Protein AF-A0A350XAM0-F1 (afdb_monomer_lite)

Foldseek 3Di:
DDDDDDDPVVVVVVVVVVCVVPHDPVVVVVVPVVDPPDPDPVVVVCCVVQPPHDPVNVVVVVVVVPPDPD

Secondary structure (DSSP, 8-state):
----PPPHHHHHHHHHHHHHHHS-HHHHHHHHHHTT--SS-HHHHHHHHTTT--HHHHHHHHHHHHS---

Sequence (70 aa):
MEAKLPSQQEVIREALAILEKHMEPAKIAMLVSMLPIGEGNYLAIREQLFAGETVDTLVEKVKAYQEPKS

Structure (mmCIF, N/CA/C/O backbone):
data_AF-A0A350XAM0-F1
#
_entry.id   AF-A0A350XAM0-F1
#
loop_
_atom_site.group_PDB
_atom_site.id
_atom_site.type_symbol
_atom_site.label_atom_id
_atom_site.label_alt_id
_atom_site.label_comp_id
_atom_site.label_asym_id
_atom_site.label_entity_id
_atom_site.label_seq_id
_atom_site.pdbx_PDB_ins_code
_atom_site.Cartn_x
_atom_site.Cartn_y
_atom_site.Cartn_z
_atom_site.occupancy
_atom_site.B_iso_or_equiv
_atom_site.auth_seq_id
_atom_site.auth_comp_id
_atom_site.auth_asym_id
_atom_site.auth_atom_id
_atom_site.pdbx_PDB_model_num
ATOM 1 N N . MET A 1 1 ? 15.347 -28.868 -13.201 1.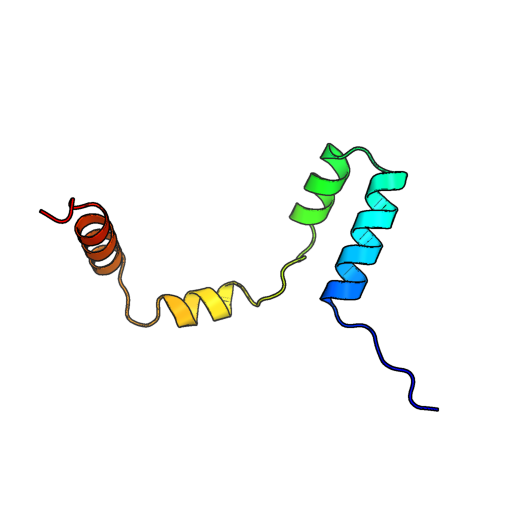00 41.19 1 MET A N 1
ATOM 2 C CA . MET A 1 1 ? 15.763 -27.492 -12.865 1.00 41.19 1 MET A CA 1
ATOM 3 C C . MET A 1 1 ? 14.512 -26.804 -12.349 1.00 41.19 1 MET A C 1
ATOM 5 O O . MET A 1 1 ? 13.599 -26.603 -13.137 1.00 41.19 1 MET A O 1
ATOM 9 N N . GLU A 1 2 ? 14.386 -26.595 -11.039 1.00 50.41 2 GLU A N 1
ATOM 10 C CA . GLU A 1 2 ? 13.223 -25.890 -10.485 1.00 50.41 2 GLU A CA 1
ATOM 11 C C . GLU A 1 2 ? 13.432 -24.391 -10.692 1.00 50.41 2 GLU A C 1
ATOM 13 O O . GLU A 1 2 ? 14.304 -23.782 -10.074 1.00 50.41 2 GLU A O 1
ATOM 18 N N . ALA A 1 3 ? 12.691 -23.803 -11.629 1.00 63.22 3 ALA A N 1
ATOM 19 C CA . ALA A 1 3 ? 12.671 -22.358 -11.787 1.00 63.22 3 ALA A CA 1
ATOM 20 C C . ALA A 1 3 ? 11.919 -21.764 -10.590 1.00 63.22 3 ALA A C 1
ATOM 22 O O . ALA A 1 3 ? 10.723 -22.001 -10.421 1.00 63.22 3 ALA A O 1
ATOM 23 N N . LYS A 1 4 ? 12.625 -21.017 -9.737 1.00 74.94 4 LYS A N 1
ATOM 24 C CA . LYS A 1 4 ? 12.012 -20.299 -8.619 1.00 74.94 4 LYS A CA 1
ATOM 25 C C . LYS A 1 4 ? 11.168 -19.164 -9.199 1.00 74.94 4 LYS A C 1
ATOM 27 O O . LYS A 1 4 ? 11.717 -18.206 -9.739 1.00 74.94 4 LYS A O 1
ATOM 32 N N . LEU A 1 5 ? 9.846 -19.311 -9.149 1.00 79.69 5 LEU A N 1
ATOM 33 C CA . LEU A 1 5 ? 8.927 -18.285 -9.631 1.00 79.69 5 LEU A CA 1
ATOM 34 C C . LEU A 1 5 ? 9.037 -17.050 -8.716 1.00 79.69 5 LEU A C 1
ATOM 36 O O . LEU A 1 5 ? 8.979 -17.221 -7.494 1.00 79.69 5 LEU A O 1
ATOM 40 N N . PRO A 1 6 ? 9.213 -15.834 -9.264 1.00 79.56 6 PRO A N 1
ATOM 41 C CA . PRO A 1 6 ? 9.244 -14.622 -8.457 1.00 79.56 6 PRO A CA 1
ATOM 42 C C . PRO A 1 6 ? 7.885 -14.380 -7.794 1.00 79.56 6 PRO A C 1
ATOM 44 O O . PRO A 1 6 ? 6.826 -14.675 -8.354 1.00 79.56 6 PRO A O 1
ATOM 47 N N . SER A 1 7 ? 7.919 -13.840 -6.581 1.00 84.25 7 SER A N 1
ATOM 48 C CA . SER A 1 7 ? 6.735 -13.397 -5.852 1.00 84.25 7 SER A CA 1
ATOM 49 C C . SER A 1 7 ? 6.081 -12.196 -6.539 1.00 84.25 7 SER A C 1
ATOM 51 O O . SER A 1 7 ? 6.724 -11.426 -7.253 1.00 84.25 7 SER A O 1
ATOM 53 N N . GLN A 1 8 ? 4.792 -11.981 -6.274 1.00 78.00 8 GLN A N 1
ATOM 54 C CA . GLN A 1 8 ? 4.079 -10.805 -6.784 1.00 78.00 8 GLN A CA 1
ATOM 55 C C . GLN A 1 8 ? 4.742 -9.488 -6.350 1.00 78.00 8 GLN A C 1
ATOM 57 O O . GLN A 1 8 ? 4.816 -8.556 -7.146 1.00 78.00 8 GLN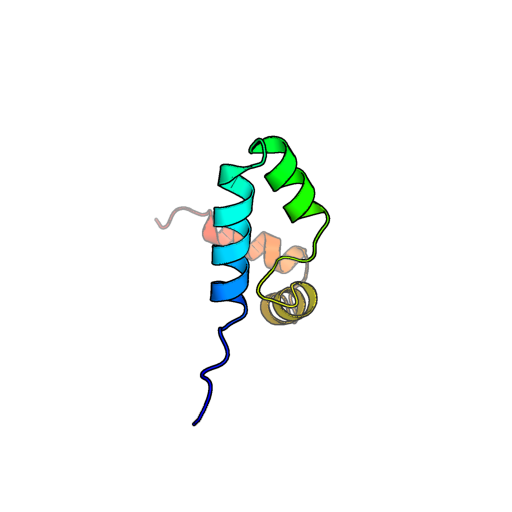 A O 1
ATOM 62 N N . GLN A 1 9 ? 5.278 -9.424 -5.125 1.00 77.75 9 GLN A N 1
ATOM 63 C CA . GLN A 1 9 ? 5.978 -8.239 -4.623 1.00 77.75 9 GLN A CA 1
ATOM 64 C C . GLN A 1 9 ? 7.254 -7.943 -5.423 1.00 77.75 9 GLN A C 1
ATOM 66 O O . GLN A 1 9 ? 7.542 -6.785 -5.721 1.00 77.75 9 GLN A O 1
ATOM 71 N N . GLU A 1 10 ? 8.016 -8.981 -5.782 1.00 84.06 10 GLU A N 1
ATOM 72 C CA . GLU A 1 10 ? 9.230 -8.847 -6.597 1.00 84.06 10 GLU A CA 1
ATOM 73 C C . GLU A 1 10 ? 8.893 -8.319 -7.995 1.00 84.06 10 GLU A C 1
ATOM 75 O O . GLU A 1 10 ? 9.525 -7.368 -8.453 1.00 84.06 10 GLU A O 1
ATOM 80 N N . VAL A 1 11 ? 7.833 -8.843 -8.616 1.00 87.75 11 VAL A N 1
ATOM 81 C CA . VAL A 1 11 ? 7.360 -8.385 -9.931 1.00 87.75 11 VAL A CA 1
ATOM 82 C C . VAL A 1 11 ? 6.863 -6.934 -9.885 1.00 87.75 11 VAL A C 1
ATOM 84 O O . VAL A 1 11 ? 7.179 -6.147 -10.775 1.00 87.75 11 VAL A O 1
ATOM 87 N N . ILE A 1 12 ? 6.121 -6.540 -8.842 1.00 87.06 12 ILE A N 1
ATOM 88 C CA . ILE A 1 12 ? 5.632 -5.157 -8.686 1.00 87.06 12 ILE A CA 1
ATOM 89 C C . ILE A 1 12 ? 6.799 -4.181 -8.498 1.00 87.06 12 ILE A C 1
ATOM 91 O O . ILE A 1 12 ? 6.817 -3.120 -9.122 1.00 87.06 12 ILE A O 1
ATOM 95 N N . ARG A 1 13 ? 7.791 -4.529 -7.667 1.00 87.06 13 ARG A N 1
ATOM 96 C CA . ARG A 1 13 ? 8.980 -3.686 -7.451 1.00 87.06 13 ARG A CA 1
ATOM 97 C C . ARG A 1 13 ? 9.784 -3.505 -8.730 1.00 87.06 13 ARG A C 1
ATOM 99 O O . ARG A 1 13 ? 10.202 -2.389 -9.028 1.00 87.06 13 ARG A O 1
ATOM 106 N N . GLU A 1 14 ? 9.976 -4.580 -9.489 1.00 93.25 14 GLU A N 1
ATOM 107 C CA . GLU A 1 14 ? 10.652 -4.524 -10.784 1.00 93.25 14 GLU A CA 1
ATOM 108 C C . GLU A 1 14 ? 9.897 -3.620 -11.769 1.00 93.25 14 GLU A C 1
ATOM 110 O O . GLU A 1 14 ? 10.498 -2.742 -12.389 1.00 93.25 14 GLU A O 1
ATOM 115 N N . ALA A 1 15 ? 8.571 -3.761 -11.854 1.00 91.88 15 ALA A N 1
ATOM 116 C CA . ALA A 1 15 ? 7.739 -2.934 -12.720 1.00 91.88 15 ALA A CA 1
ATOM 117 C C . ALA A 1 15 ? 7.825 -1.441 -12.362 1.00 91.88 15 ALA A C 1
ATOM 119 O O . ALA A 1 15 ? 8.022 -0.611 -13.250 1.00 91.88 15 ALA A O 1
ATOM 120 N N . LEU A 1 16 ? 7.733 -1.087 -11.075 1.00 91.44 16 LEU A N 1
ATOM 121 C CA . LEU A 1 16 ? 7.864 0.303 -10.625 1.00 91.44 16 LEU A CA 1
ATOM 122 C C . LEU A 1 16 ? 9.249 0.877 -10.953 1.00 91.44 16 LEU A C 1
ATOM 124 O O . LEU A 1 16 ? 9.330 1.980 -11.488 1.00 91.44 16 LEU A O 1
ATOM 128 N N . ALA A 1 17 ? 10.323 0.110 -10.743 1.00 94.38 17 ALA A N 1
ATOM 129 C CA . ALA A 1 17 ? 11.685 0.541 -11.063 1.00 94.38 17 ALA A CA 1
ATOM 130 C C . ALA A 1 17 ? 11.910 0.778 -12.569 1.00 94.38 17 ALA A C 1
ATOM 132 O O . ALA A 1 17 ? 12.714 1.628 -12.957 1.00 94.38 17 ALA A O 1
ATOM 133 N N . ILE A 1 18 ? 11.220 0.031 -13.437 1.00 96.81 18 ILE A N 1
ATOM 134 C CA . ILE A 1 18 ? 11.231 0.270 -14.886 1.00 96.81 18 ILE A CA 1
ATOM 135 C C . ILE A 1 18 ? 10.442 1.541 -15.212 1.00 96.81 18 ILE A C 1
ATOM 137 O O . ILE A 1 18 ? 10.925 2.390 -15.960 1.00 96.81 18 ILE A O 1
ATOM 141 N N . LEU A 1 19 ? 9.247 1.698 -14.640 1.00 95.56 19 LEU A N 1
ATOM 142 C CA . LEU A 1 19 ? 8.385 2.853 -14.892 1.00 95.56 19 LEU A CA 1
ATOM 143 C C . LEU A 1 19 ? 9.048 4.165 -14.461 1.00 95.56 19 LEU A C 1
ATOM 145 O O . LEU A 1 19 ? 9.024 5.124 -15.226 1.00 95.56 19 LEU A O 1
ATOM 149 N N . GLU A 1 20 ? 9.713 4.195 -13.306 1.00 95.31 20 GLU A N 1
ATOM 150 C CA . GLU A 1 20 ? 10.448 5.368 -12.809 1.00 95.31 20 GLU A CA 1
ATOM 151 C C . GLU A 1 20 ? 11.542 5.857 -13.771 1.00 95.31 20 GLU A C 1
ATOM 153 O O . GLU A 1 20 ? 11.830 7.051 -13.818 1.00 95.31 20 GLU A O 1
ATOM 158 N N . LYS A 1 21 ? 12.125 4.969 -14.587 1.00 96.81 21 LYS A N 1
ATOM 159 C CA . LYS A 1 21 ? 13.139 5.343 -15.591 1.00 96.81 21 LYS A CA 1
ATOM 160 C C . LYS A 1 21 ? 12.550 5.988 -16.845 1.00 96.81 21 LYS A C 1
ATOM 162 O O . LYS A 1 21 ? 13.284 6.630 -17.594 1.00 96.81 21 LYS A O 1
ATOM 167 N N . HIS A 1 22 ? 11.261 5.787 -17.107 1.00 97.19 22 HIS A N 1
ATOM 168 C CA . HIS A 1 22 ? 10.643 6.104 -18.398 1.00 97.19 22 HIS A CA 1
ATOM 169 C C . HIS A 1 22 ? 9.396 6.984 -18.297 1.00 97.19 22 HIS A C 1
ATOM 171 O O . HIS A 1 22 ? 8.868 7.416 -19.321 1.00 97.19 22 HIS A O 1
ATOM 177 N N . MET A 1 23 ? 8.913 7.254 -17.087 1.00 96.56 23 MET A N 1
ATOM 178 C CA . MET A 1 23 ? 7.641 7.917 -16.862 1.00 96.56 23 MET A CA 1
ATOM 179 C C . MET A 1 23 ? 7.757 8.963 -15.756 1.00 96.56 23 MET A C 1
ATOM 181 O O . MET A 1 23 ? 8.426 8.769 -14.747 1.00 96.56 23 MET A O 1
ATOM 185 N N . GLU A 1 24 ? 7.072 10.089 -15.942 1.00 96.31 24 GLU A N 1
ATOM 186 C CA . GLU A 1 24 ? 6.974 11.105 -14.898 1.00 96.31 24 GLU A CA 1
ATOM 187 C C . GLU A 1 24 ? 6.233 10.544 -13.672 1.00 96.31 24 GLU A C 1
ATOM 189 O O . GLU A 1 24 ? 5.205 9.877 -13.845 1.00 96.31 24 GLU A O 1
ATOM 194 N N . PRO A 1 25 ? 6.662 10.875 -12.439 1.00 90.25 25 PRO A N 1
ATOM 195 C CA . PRO A 1 25 ? 6.057 10.348 -11.214 1.00 90.25 25 PRO A CA 1
ATOM 196 C C . PRO A 1 25 ? 4.531 10.501 -11.142 1.00 90.25 25 PRO A C 1
ATOM 198 O O . PRO A 1 25 ? 3.835 9.595 -10.690 1.00 90.25 25 PRO A O 1
ATOM 201 N N . ALA A 1 26 ? 3.983 11.611 -11.651 1.00 93.31 26 ALA A N 1
ATOM 202 C CA . ALA A 1 26 ? 2.539 11.853 -11.673 1.00 93.31 26 ALA A CA 1
ATOM 203 C C . ALA A 1 26 ? 1.770 10.822 -12.523 1.00 93.31 26 ALA A C 1
ATOM 205 O O . ALA A 1 26 ? 0.680 10.389 -12.148 1.00 93.31 26 ALA A O 1
ATOM 206 N N . LYS A 1 27 ? 2.347 10.392 -13.651 1.00 94.50 27 LYS A N 1
ATOM 207 C CA . LYS A 1 27 ? 1.747 9.382 -14.533 1.00 94.50 27 LYS A CA 1
ATOM 208 C C . LYS A 1 27 ? 1.856 7.983 -13.926 1.00 94.50 27 LYS A C 1
ATOM 210 O O . LYS A 1 27 ? 0.919 7.202 -14.065 1.00 94.50 27 LYS A O 1
ATOM 215 N N . ILE A 1 28 ? 2.935 7.699 -13.192 1.00 92.44 28 ILE A N 1
ATOM 216 C CA . ILE A 1 28 ? 3.091 6.450 -12.431 1.00 92.44 28 ILE A CA 1
ATOM 217 C C . ILE A 1 28 ? 2.027 6.372 -11.330 1.00 92.44 28 ILE A C 1
ATOM 219 O O . ILE A 1 28 ? 1.328 5.370 -11.230 1.00 92.44 28 ILE A O 1
ATOM 223 N N . ALA A 1 29 ? 1.837 7.445 -10.557 1.00 87.25 29 ALA A N 1
ATOM 224 C CA . ALA A 1 29 ? 0.812 7.502 -9.514 1.00 87.25 29 ALA A CA 1
ATOM 225 C C . ALA A 1 29 ? -0.606 7.295 -10.076 1.00 87.25 29 ALA A C 1
ATOM 227 O O . ALA A 1 29 ? -1.396 6.541 -9.510 1.00 87.25 29 ALA A O 1
ATOM 228 N N . MET A 1 30 ? -0.913 7.917 -11.220 1.00 91.19 30 MET A N 1
ATOM 229 C CA . MET A 1 30 ? -2.183 7.714 -11.923 1.00 91.19 30 MET A CA 1
ATOM 230 C C . MET A 1 30 ? -2.341 6.273 -12.432 1.00 91.19 30 MET A C 1
ATOM 232 O O . MET A 1 30 ? -3.421 5.703 -12.350 1.00 91.19 30 MET A O 1
ATOM 236 N N . LEU A 1 31 ? -1.277 5.652 -12.943 1.00 88.94 31 LEU A N 1
ATOM 237 C CA . LEU A 1 31 ? -1.312 4.259 -13.391 1.00 88.94 31 LEU A CA 1
ATOM 238 C C . LEU A 1 31 ? -1.573 3.293 -12.229 1.00 88.94 31 LEU A C 1
ATOM 240 O O . LEU A 1 31 ? -2.401 2.393 -12.351 1.00 88.94 31 LEU A O 1
ATOM 244 N N . VAL A 1 32 ? -0.897 3.501 -11.099 1.00 86.12 32 VAL A N 1
ATOM 245 C CA . VAL A 1 32 ? -1.071 2.688 -9.890 1.00 86.12 32 VAL A CA 1
ATOM 246 C C . VAL A 1 32 ? -2.487 2.822 -9.328 1.00 86.12 32 VAL A C 1
ATOM 248 O O . VAL A 1 32 ? -3.023 1.832 -8.852 1.00 86.12 32 VAL A O 1
ATOM 251 N N . SER A 1 33 ? -3.130 3.991 -9.420 1.00 80.69 33 SER A N 1
ATOM 252 C CA . SER A 1 33 ? -4.519 4.155 -8.960 1.00 80.69 33 SER A CA 1
ATOM 253 C C . SER A 1 33 ? -5.555 3.491 -9.875 1.00 80.69 33 SER A C 1
ATOM 255 O O . SER A 1 33 ? -6.632 3.122 -9.411 1.00 80.69 33 SER A O 1
ATOM 257 N N . MET A 1 34 ? -5.241 3.328 -11.165 1.00 83.50 34 MET A N 1
ATOM 258 C CA . MET A 1 34 ? -6.099 2.630 -12.130 1.00 83.50 34 MET A CA 1
ATOM 259 C C . MET A 1 34 ? -5.968 1.105 -12.053 1.00 83.50 34 MET A C 1
ATOM 261 O O . MET A 1 34 ? -6.877 0.389 -12.474 1.00 83.50 34 MET A O 1
ATOM 265 N N . LEU A 1 35 ? -4.842 0.599 -11.551 1.00 79.75 35 LEU A N 1
ATOM 266 C CA . LEU A 1 35 ? -4.570 -0.829 -11.446 1.00 79.75 35 LEU A CA 1
ATOM 267 C C . LEU A 1 35 ? -4.825 -1.324 -10.014 1.00 79.75 35 LEU A C 1
ATOM 269 O O .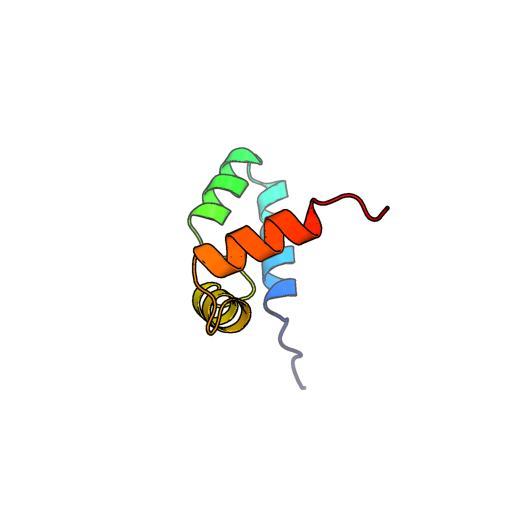 LEU A 1 35 ? -4.519 -0.623 -9.055 1.00 79.75 35 LEU A O 1
ATOM 273 N N . PRO A 1 36 ? -5.320 -2.557 -9.822 1.00 66.06 36 PRO A N 1
ATOM 274 C CA . PRO A 1 36 ? -5.463 -3.155 -8.498 1.00 66.06 36 PRO A CA 1
ATOM 275 C C . PRO A 1 36 ? -4.094 -3.626 -7.970 1.00 66.06 36 PRO A C 1
ATOM 277 O O . PRO A 1 36 ? -3.885 -4.809 -7.711 1.00 66.06 36 PRO A O 1
ATOM 280 N N . ILE A 1 37 ? -3.126 -2.712 -7.855 1.00 64.81 37 ILE A N 1
ATOM 281 C CA . ILE A 1 37 ? -1.796 -2.987 -7.304 1.00 64.81 37 ILE A CA 1
ATOM 282 C C . ILE A 1 37 ? -1.913 -2.891 -5.784 1.00 64.81 37 ILE A C 1
ATOM 284 O O . ILE A 1 37 ? -1.690 -1.847 -5.178 1.00 64.81 37 ILE A O 1
ATOM 288 N N . GLY A 1 38 ? -2.327 -3.992 -5.166 1.00 62.53 38 GLY A N 1
ATOM 289 C CA . GLY A 1 38 ? -2.401 -4.138 -3.720 1.00 62.53 38 GLY A CA 1
ATOM 290 C C . GLY A 1 38 ? -2.224 -5.598 -3.335 1.00 62.53 38 GLY A C 1
ATOM 291 O O . GLY A 1 38 ? -2.787 -6.485 -3.966 1.00 62.53 38 GLY A O 1
ATOM 292 N N . GLU A 1 39 ? -1.440 -5.854 -2.292 1.00 58.6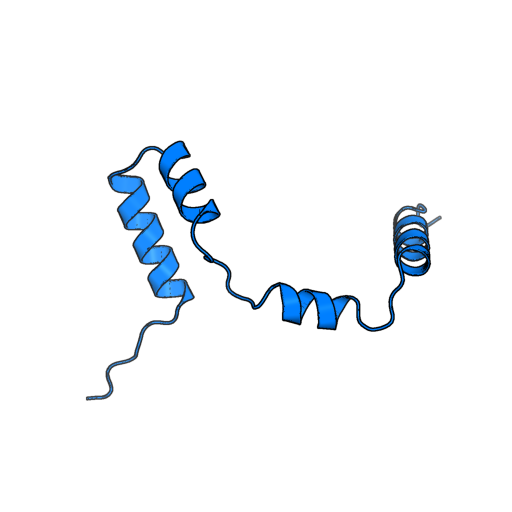9 39 GLU A N 1
ATOM 293 C CA . GLU A 1 39 ? -1.088 -7.208 -1.831 1.00 58.69 39 GLU A CA 1
ATOM 294 C C . GLU A 1 39 ? -2.222 -7.937 -1.095 1.00 58.69 39 GLU A C 1
ATOM 296 O O . GLU A 1 39 ? -2.024 -9.005 -0.522 1.00 58.69 39 GLU A O 1
ATOM 301 N N . GLY A 1 40 ? -3.430 -7.386 -1.094 1.00 62.06 40 GLY A N 1
ATOM 302 C CA . GLY A 1 40 ? -4.532 -7.947 -0.342 1.00 62.06 40 GLY A CA 1
ATOM 303 C C . GLY A 1 40 ? -5.849 -7.707 -1.034 1.00 62.06 40 GLY A C 1
ATOM 304 O O . GLY A 1 40 ? -6.098 -6.634 -1.584 1.00 62.06 40 GLY A O 1
ATOM 305 N N . ASN A 1 41 ? -6.733 -8.696 -0.939 1.00 71.56 41 ASN A N 1
ATOM 306 C CA . ASN A 1 41 ? -8.152 -8.457 -1.112 1.00 71.56 41 ASN A CA 1
ATOM 307 C C . ASN A 1 41 ? -8.576 -7.485 0.002 1.00 71.56 41 ASN A C 1
ATOM 309 O O . ASN A 1 41 ? -8.929 -7.909 1.098 1.00 71.56 41 ASN A O 1
ATOM 313 N N . TYR A 1 42 ? -8.464 -6.178 -0.261 1.00 69.25 42 TYR A N 1
ATOM 314 C CA . TYR A 1 42 ? -8.772 -5.113 0.694 1.00 69.25 42 TYR A CA 1
ATOM 315 C C . TYR A 1 42 ? -10.161 -5.309 1.296 1.00 69.25 42 TYR A C 1
ATOM 317 O O . TYR A 1 42 ? -10.349 -5.077 2.484 1.00 69.25 42 TYR A O 1
ATOM 325 N N . LEU A 1 43 ? -11.113 -5.806 0.502 1.00 72.50 43 LEU A N 1
ATOM 326 C CA . LEU A 1 43 ? -12.449 -6.134 0.981 1.00 72.50 43 LEU A CA 1
ATOM 327 C C . LEU A 1 43 ? -12.416 -7.274 2.004 1.00 72.50 43 LEU A C 1
ATOM 329 O O . LEU A 1 43 ? -12.994 -7.112 3.071 1.00 72.50 43 LEU A O 1
ATOM 333 N N . ALA A 1 44 ? -11.685 -8.361 1.744 1.00 76.25 44 ALA A N 1
ATOM 334 C CA . ALA A 1 44 ? -11.525 -9.455 2.709 1.00 76.25 44 ALA A CA 1
ATOM 335 C C . ALA A 1 44 ? -10.778 -9.021 3.980 1.00 76.25 44 ALA A C 1
ATOM 337 O O . ALA A 1 44 ? -11.174 -9.386 5.082 1.00 76.25 44 ALA A O 1
ATOM 338 N N . ILE A 1 45 ? -9.727 -8.208 3.848 1.00 80.38 45 ILE A N 1
ATOM 339 C CA . ILE A 1 45 ? -8.973 -7.683 4.995 1.00 80.38 45 ILE A CA 1
ATOM 340 C C . ILE A 1 45 ? -9.854 -6.745 5.823 1.00 80.38 45 ILE A C 1
ATOM 342 O O . ILE A 1 45 ? -9.882 -6.845 7.045 1.00 80.38 45 ILE A O 1
ATOM 346 N N . ARG A 1 46 ? -10.612 -5.856 5.174 1.00 81.50 46 ARG A N 1
ATOM 347 C CA . ARG A 1 46 ? -11.575 -4.970 5.832 1.00 81.50 46 ARG A CA 1
ATOM 348 C C . ARG A 1 46 ? -12.644 -5.777 6.565 1.00 81.50 46 ARG A C 1
ATOM 350 O O . ARG A 1 46 ? -12.940 -5.470 7.713 1.00 81.50 46 ARG A O 1
ATOM 357 N N . GLU A 1 47 ? -13.208 -6.799 5.926 1.00 85.38 47 GLU A N 1
ATOM 358 C CA . GLU A 1 47 ? -14.206 -7.660 6.568 1.00 85.38 47 GLU A CA 1
ATOM 359 C C . GLU A 1 47 ? -13.634 -8.416 7.763 1.00 85.38 47 GLU A C 1
ATOM 361 O O . GLU A 1 47 ? -14.299 -8.504 8.788 1.00 85.38 47 GLU A O 1
ATOM 366 N N . GLN A 1 48 ? -12.391 -8.889 7.680 1.00 88.12 48 GLN A N 1
ATOM 367 C CA . GLN A 1 48 ? -11.719 -9.541 8.800 1.00 88.12 48 GLN A CA 1
ATOM 368 C C . GLN A 1 48 ? -11.434 -8.569 9.954 1.00 88.12 48 GLN A C 1
ATOM 370 O O . GLN A 1 48 ? -11.690 -8.899 11.109 1.00 88.12 48 GLN A O 1
ATOM 375 N N . LEU A 1 49 ? -10.892 -7.384 9.660 1.00 85.69 49 LEU A N 1
ATOM 376 C CA . LEU A 1 49 ? -10.476 -6.410 10.675 1.00 85.69 49 LEU A CA 1
ATOM 377 C C . LEU A 1 49 ? -11.654 -5.756 11.403 1.00 85.69 49 LEU A C 1
ATOM 379 O O . LEU A 1 49 ? -11.509 -5.372 12.560 1.00 85.69 49 LEU A O 1
ATOM 383 N N . PHE A 1 50 ? -12.801 -5.626 10.736 1.00 90.69 50 PHE A N 1
ATOM 384 C CA . PHE A 1 50 ? -13.989 -4.963 11.277 1.00 90.69 50 PHE A CA 1
ATOM 385 C C . PHE A 1 50 ? -15.164 -5.927 11.489 1.00 90.69 50 PHE A C 1
ATOM 387 O O . PHE A 1 50 ? -16.310 -5.493 11.608 1.00 90.69 50 PHE A O 1
ATOM 394 N N . ALA A 1 51 ? -14.902 -7.236 11.540 1.00 93.25 51 ALA A N 1
ATOM 395 C CA . ALA A 1 51 ? -15.925 -8.240 11.802 1.00 93.25 51 ALA A CA 1
ATOM 396 C C . ALA A 1 51 ? -16.615 -7.974 13.151 1.00 93.25 51 ALA A C 1
ATOM 398 O O . ALA A 1 51 ? -15.973 -7.979 14.199 1.00 93.25 51 ALA A O 1
ATOM 399 N N . GLY A 1 52 ? -17.933 -7.760 13.120 1.00 90.56 52 GLY A N 1
ATOM 400 C CA . GLY A 1 52 ? -18.731 -7.485 14.319 1.00 90.56 52 GLY A CA 1
ATOM 401 C C . GLY A 1 52 ? -18.615 -6.056 14.860 1.00 90.56 52 GLY A C 1
ATOM 402 O O . GLY A 1 52 ? -19.249 -5.743 15.864 1.00 90.56 52 GLY A O 1
ATOM 403 N N . GLU A 1 53 ? -17.857 -5.182 14.197 1.00 93.56 53 GLU A N 1
ATOM 404 C CA . GLU A 1 53 ? -17.792 -3.764 14.538 1.00 93.56 53 GLU A CA 1
ATOM 405 C C . GLU A 1 53 ? -18.931 -2.984 13.873 1.00 93.56 53 GLU A C 1
ATOM 407 O O . GLU A 1 53 ? -19.328 -3.251 12.737 1.00 93.56 53 GLU A O 1
ATOM 412 N N . THR A 1 54 ? -19.429 -1.970 14.574 1.00 94.19 54 THR A N 1
ATOM 413 C CA . THR A 1 54 ? -20.326 -0.954 14.019 1.00 94.19 54 THR A CA 1
ATOM 414 C C . THR A 1 54 ? -19.604 0.388 13.986 1.00 94.19 54 THR A C 1
ATOM 416 O O . THR A 1 54 ? -18.541 0.561 14.583 1.00 94.19 54 THR A O 1
ATOM 419 N N . VAL A 1 55 ? -20.178 1.372 13.295 1.00 90.19 55 VAL A N 1
ATO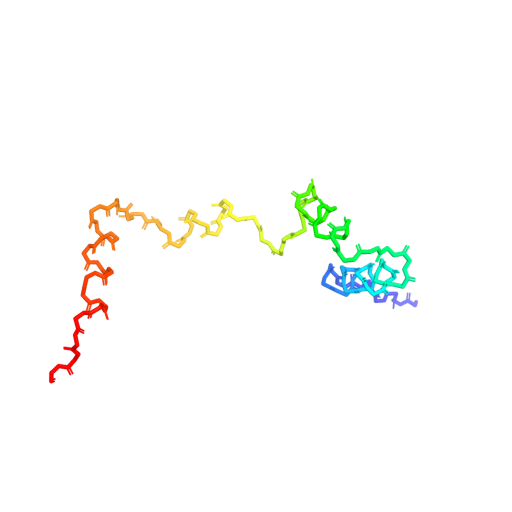M 420 C CA . VAL A 1 55 ? -19.623 2.733 13.299 1.00 90.19 55 VAL A CA 1
ATOM 421 C C . VAL A 1 55 ? -19.517 3.269 14.730 1.00 90.19 55 VAL A C 1
ATOM 423 O O . VAL A 1 55 ? -18.495 3.856 15.079 1.00 90.19 55 VAL A O 1
ATOM 426 N N . ASP A 1 56 ? -20.513 2.999 15.572 1.00 95.19 56 ASP A N 1
ATOM 427 C CA . ASP A 1 56 ? -20.531 3.462 16.960 1.00 95.19 56 ASP A CA 1
ATOM 428 C C . ASP A 1 56 ? -19.393 2.839 17.786 1.00 95.19 56 ASP A C 1
ATOM 430 O O . ASP A 1 56 ? -18.657 3.564 18.458 1.00 95.19 56 ASP A O 1
ATOM 434 N N . THR A 1 57 ? -19.149 1.526 17.658 1.00 95.12 57 THR A N 1
ATOM 435 C CA . THR A 1 57 ? -18.060 0.851 18.395 1.00 95.12 57 THR A CA 1
ATOM 436 C C . THR A 1 57 ? -16.678 1.322 17.945 1.00 95.12 57 THR A C 1
ATOM 438 O O . THR A 1 57 ? -15.763 1.463 18.759 1.00 95.12 57 THR A O 1
ATOM 441 N N . LEU A 1 58 ? -16.511 1.622 16.654 1.00 94.12 58 LEU A N 1
ATOM 442 C CA . LEU A 1 58 ? -15.264 2.180 16.130 1.00 94.12 58 LEU A CA 1
ATOM 443 C C . LEU A 1 58 ? -15.018 3.600 16.644 1.00 94.12 58 LEU A C 1
ATOM 445 O O . LEU A 1 58 ? -13.891 3.926 17.019 1.00 94.12 58 LEU A O 1
ATOM 449 N N . VAL A 1 59 ? -16.058 4.433 16.704 1.00 94.00 59 VAL A N 1
ATOM 450 C CA . VAL A 1 59 ? -15.963 5.794 17.250 1.00 94.00 59 VAL A CA 1
ATOM 451 C C . VAL A 1 59 ? -15.566 5.763 18.726 1.00 94.00 59 VAL A C 1
ATOM 453 O O . VAL A 1 59 ? -14.701 6.538 19.137 1.00 94.00 59 VAL A O 1
ATOM 456 N N . GLU A 1 60 ? -16.141 4.861 19.520 1.00 95.12 60 GLU A N 1
ATOM 457 C CA . GLU A 1 60 ? -15.766 4.682 20.927 1.00 95.12 60 GLU A CA 1
ATOM 458 C C . GLU A 1 60 ? -14.299 4.270 21.087 1.00 95.12 60 GLU A C 1
ATOM 460 O O . GLU A 1 60 ? -13.572 4.873 21.876 1.00 95.12 60 GLU A O 1
ATOM 465 N N . LYS A 1 61 ? -13.824 3.308 20.286 1.00 93.62 61 LYS A N 1
ATOM 466 C CA . LYS A 1 61 ? -12.419 2.868 20.307 1.00 93.62 61 LYS A CA 1
ATOM 467 C C . LYS A 1 61 ? -11.447 3.977 19.926 1.00 93.62 61 LYS A C 1
ATOM 469 O O . LYS A 1 61 ? -10.389 4.100 20.538 1.00 93.62 61 LYS A O 1
ATOM 474 N N . VAL A 1 62 ? -11.799 4.791 18.932 1.00 93.88 62 VAL A N 1
ATOM 475 C CA . VAL A 1 62 ? -10.982 5.940 18.522 1.00 93.88 62 VAL A CA 1
ATOM 476 C C . VAL A 1 62 ? -10.907 6.970 19.645 1.00 93.88 62 VAL A C 1
ATOM 478 O O . VAL A 1 62 ? -9.812 7.437 19.949 1.00 93.88 62 VAL A O 1
ATOM 481 N N . LYS A 1 63 ? -12.030 7.282 20.304 1.00 94.19 63 LYS A N 1
ATOM 482 C CA . LYS A 1 63 ? -12.047 8.192 21.459 1.00 94.19 63 LYS A CA 1
ATOM 483 C C . LYS A 1 63 ? -11.180 7.663 22.599 1.00 94.19 63 LYS A C 1
ATOM 485 O O . LYS A 1 63 ? -10.305 8.383 23.060 1.00 94.19 63 LYS A O 1
ATOM 490 N N . ALA A 1 64 ? -11.341 6.394 22.973 1.00 93.50 64 ALA A N 1
ATOM 491 C CA . ALA A 1 64 ? -10.545 5.761 24.025 1.00 93.50 64 ALA A CA 1
ATOM 492 C C . ALA A 1 64 ? -9.037 5.730 23.708 1.00 93.50 64 ALA A C 1
ATOM 494 O O . ALA A 1 64 ? -8.209 5.839 24.606 1.00 93.50 64 ALA A O 1
ATOM 495 N N . TYR A 1 65 ? -8.661 5.594 22.433 1.00 92.56 65 TYR A N 1
ATOM 496 C CA . TYR A 1 65 ? -7.262 5.673 22.001 1.00 92.56 65 TYR A CA 1
ATOM 497 C C . TYR A 1 65 ? -6.698 7.102 22.058 1.00 92.56 65 TYR A C 1
ATOM 499 O O . TYR A 1 65 ? -5.510 7.291 22.312 1.00 92.56 65 TYR A O 1
ATOM 507 N N . GLN A 1 66 ? -7.539 8.100 21.784 1.00 90.88 66 GLN A N 1
ATOM 508 C CA . GLN A 1 66 ? -7.173 9.517 21.787 1.00 90.88 66 GLN A CA 1
ATOM 509 C C . GLN A 1 66 ? -7.166 10.135 23.187 1.00 90.88 66 GLN A C 1
ATOM 511 O O . GLN A 1 66 ? -6.565 11.194 23.374 1.00 90.88 66 GLN A O 1
ATOM 516 N N . GLU A 1 67 ? -7.814 9.499 24.163 1.00 87.81 67 GLU A N 1
ATOM 517 C CA . GLU A 1 67 ? -7.720 9.921 25.552 1.00 87.81 67 GLU A CA 1
ATOM 518 C C . GLU A 1 67 ? -6.266 9.789 26.039 1.00 87.81 67 GLU A C 1
ATOM 520 O O . GLU A 1 67 ? -5.652 8.723 25.919 1.00 87.81 67 GLU A O 1
ATOM 525 N N . PRO A 1 68 ? -5.668 10.872 26.565 1.00 71.38 68 PRO A N 1
ATOM 526 C CA . PRO A 1 68 ? -4.316 10.812 27.091 1.00 71.38 68 PRO A CA 1
ATOM 527 C C . PRO A 1 68 ? -4.289 9.836 28.268 1.00 71.38 68 PRO A C 1
ATOM 529 O O . PRO A 1 68 ? -5.081 9.957 29.202 1.00 71.38 68 PRO A O 1
ATOM 532 N N . LYS A 1 69 ? -3.364 8.869 28.233 1.00 63.56 69 LYS A N 1
ATOM 533 C CA . LYS A 1 69 ? -3.076 8.029 29.400 1.00 63.56 69 LYS A CA 1
ATOM 534 C C . LYS A 1 69 ? -2.589 8.943 30.522 1.00 63.56 69 LYS A C 1
ATOM 536 O O . LYS A 1 69 ? -1.481 9.472 30.431 1.00 63.56 69 LYS A O 1
ATOM 541 N N . SER A 1 70 ? -3.453 9.172 31.507 1.00 58.78 70 SER A N 1
ATOM 542 C CA . SER A 1 70 ? -3.121 9.921 32.716 1.00 58.78 70 SER A CA 1
ATOM 543 C C . SER A 1 70 ? -2.235 9.118 33.658 1.00 58.78 70 SER A C 1
ATOM 545 O O . SER A 1 70 ? -2.246 7.867 33.580 1.00 58.78 70 SER A O 1
#

Radius of gyration: 19.62 Å; chains: 1; bounding box: 36×39×51 Å

pLDDT: mean 83.99, std 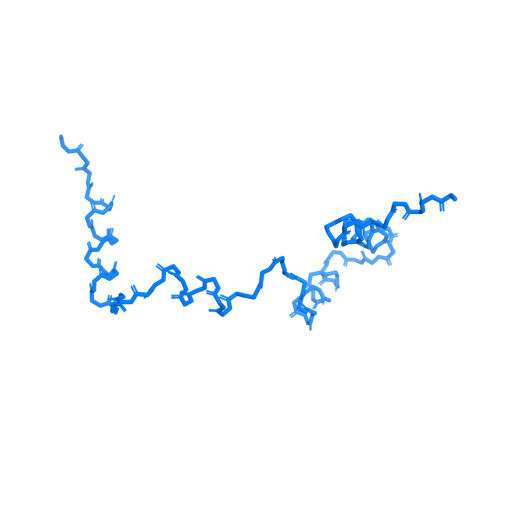12.55, range [41.19, 97.19]